Protein AF-W9XN87-F1 (afdb_monomer_lite)

Structure (mmCIF, N/CA/C/O backbone):
data_AF-W9XN87-F1
#
_entry.id   AF-W9XN87-F1
#
loop_
_atom_site.group_PDB
_atom_site.id
_atom_site.type_symbol
_atom_site.label_atom_id
_atom_site.label_alt_id
_atom_site.label_comp_id
_atom_site.label_asym_id
_atom_site.label_entity_id
_atom_site.label_seq_id
_atom_site.pdbx_PDB_ins_code
_atom_site.Cartn_x
_atom_site.Cartn_y
_atom_site.Cartn_z
_atom_site.occupancy
_atom_site.B_iso_or_equiv
_atom_site.auth_seq_id
_atom_site.auth_comp_id
_atom_site.auth_asym_id
_atom_site.auth_atom_id
_atom_site.pdbx_PDB_model_num
ATOM 1 N N . MET A 1 1 ? 13.096 -1.786 -11.551 1.00 84.62 1 MET A N 1
ATOM 2 C CA . MET A 1 1 ? 11.919 -1.739 -12.453 1.00 84.62 1 MET A CA 1
ATOM 3 C C . MET A 1 1 ? 11.366 -3.149 -12.559 1.00 84.62 1 MET A C 1
ATOM 5 O O . MET A 1 1 ? 12.162 -4.073 -12.432 1.00 84.62 1 MET A O 1
ATOM 9 N N . THR A 1 2 ? 10.061 -3.347 -12.735 1.00 90.88 2 THR A N 1
ATOM 10 C CA . THR A 1 2 ? 9.531 -4.702 -12.966 1.00 90.88 2 THR A CA 1
ATOM 11 C C . THR A 1 2 ? 9.871 -5.204 -14.367 1.00 90.88 2 THR A C 1
ATOM 13 O O . THR A 1 2 ? 10.212 -4.424 -15.257 1.00 90.88 2 THR A O 1
ATOM 16 N N . GLU A 1 3 ? 9.784 -6.514 -14.578 1.00 90.69 3 GLU A N 1
ATOM 17 C CA . GLU A 1 3 ? 9.913 -7.099 -15.915 1.00 90.69 3 GLU A CA 1
ATOM 18 C C . GLU A 1 3 ? 8.802 -6.640 -16.872 1.00 90.69 3 GLU A C 1
ATOM 20 O O . GLU A 1 3 ? 9.090 -6.330 -18.029 1.00 90.69 3 GLU A O 1
ATOM 25 N N . VAL A 1 4 ? 7.562 -6.509 -16.390 1.00 92.19 4 VAL A N 1
ATOM 26 C CA . VAL A 1 4 ? 6.419 -6.064 -17.212 1.00 92.19 4 VAL A CA 1
ATOM 27 C C . VAL A 1 4 ? 6.553 -4.613 -17.683 1.00 92.19 4 VAL A C 1
ATOM 29 O O . VAL A 1 4 ? 6.080 -4.277 -18.765 1.00 92.19 4 VAL A O 1
ATOM 32 N N . ASP A 1 5 ? 7.280 -3.775 -16.939 1.00 91.56 5 ASP A N 1
ATOM 33 C CA . ASP A 1 5 ? 7.562 -2.390 -17.334 1.00 91.56 5 ASP A CA 1
ATOM 34 C C . ASP A 1 5 ? 8.827 -2.261 -18.203 1.00 91.56 5 ASP A C 1
ATOM 36 O O . ASP A 1 5 ? 9.191 -1.160 -18.616 1.00 91.56 5 ASP A O 1
ATOM 40 N N . SER A 1 6 ? 9.524 -3.363 -18.508 1.00 91.94 6 SER A N 1
ATOM 41 C CA . SER A 1 6 ? 10.821 -3.323 -19.204 1.00 91.94 6 SER A CA 1
ATOM 42 C C . SER A 1 6 ? 10.771 -2.750 -20.620 1.00 91.94 6 SER A C 1
ATOM 44 O O . SER A 1 6 ? 11.779 -2.239 -21.128 1.00 91.94 6 SER A O 1
ATOM 46 N N . VAL A 1 7 ? 9.596 -2.768 -21.246 1.00 92.50 7 VAL A N 1
ATOM 47 C CA . VAL A 1 7 ? 9.343 -2.111 -22.534 1.00 92.50 7 VAL A CA 1
ATOM 48 C C . VAL A 1 7 ? 9.486 -0.588 -22.440 1.00 92.50 7 VAL A C 1
ATOM 50 O O . VAL A 1 7 ? 9.892 0.040 -23.412 1.00 92.50 7 VAL A O 1
ATOM 53 N N . TRP A 1 8 ? 9.267 -0.010 -21.255 1.00 91.12 8 TRP A N 1
ATOM 54 C CA . TRP A 1 8 ? 9.384 1.423 -20.973 1.00 91.12 8 TRP A CA 1
ATOM 55 C C . TRP A 1 8 ? 10.752 1.831 -20.410 1.00 91.12 8 TRP A C 1
ATOM 57 O O . TRP A 1 8 ? 10.973 3.010 -20.119 1.00 91.12 8 TRP A O 1
ATOM 67 N N . ALA A 1 9 ? 11.686 0.888 -20.230 1.00 90.69 9 ALA A N 1
ATOM 68 C CA . ALA A 1 9 ? 13.006 1.232 -19.711 1.00 90.69 9 ALA A CA 1
ATOM 69 C C . ALA A 1 9 ? 13.755 2.153 -20.672 1.00 90.69 9 ALA A C 1
ATOM 71 O O . ALA A 1 9 ? 13.984 1.825 -21.836 1.00 90.69 9 ALA A O 1
ATOM 72 N N . ASN A 1 10 ? 14.222 3.266 -20.125 1.00 90.44 10 ASN A N 1
ATOM 73 C CA . ASN A 1 10 ? 15.134 4.177 -20.791 1.00 90.44 10 ASN A CA 1
ATOM 74 C C . ASN A 1 10 ? 16.569 3.909 -20.321 1.00 90.44 10 ASN A C 1
ATOM 76 O O . ASN A 1 10 ? 16.780 3.289 -19.279 1.00 90.44 10 ASN A O 1
ATOM 80 N N . ARG A 1 11 ? 17.559 4.413 -21.070 1.00 89.94 11 ARG A N 1
ATOM 81 C CA . ARG A 1 11 ? 18.994 4.299 -20.733 1.00 89.94 11 ARG A CA 1
ATOM 82 C C . ARG A 1 11 ? 19.500 2.854 -20.582 1.00 89.94 11 ARG A C 1
ATOM 84 O O . ARG A 1 11 ? 20.383 2.604 -19.769 1.00 89.94 11 ARG A O 1
ATOM 91 N N . LYS A 1 12 ? 18.966 1.922 -21.379 1.00 88.25 12 LYS A N 1
ATOM 92 C CA . LYS A 1 12 ? 19.396 0.510 -21.390 1.00 88.25 12 LYS A CA 1
ATOM 93 C C . LYS A 1 12 ? 20.876 0.346 -21.754 1.00 88.25 12 LYS A C 1
ATOM 95 O O . LYS A 1 12 ? 21.546 -0.486 -21.159 1.00 88.25 12 LYS A O 1
ATOM 100 N N . ASP A 1 13 ? 21.375 1.197 -22.648 1.00 88.19 13 ASP A N 1
ATOM 101 C CA . ASP A 1 13 ? 22.742 1.116 -23.184 1.00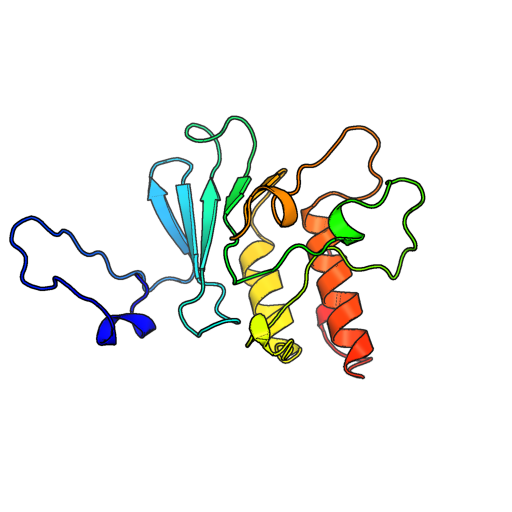 88.19 13 ASP A CA 1
ATOM 102 C C . ASP A 1 13 ? 23.705 2.131 -22.542 1.00 88.19 13 ASP A C 1
ATOM 104 O O . ASP A 1 13 ? 24.822 2.331 -23.015 1.00 88.19 13 ASP A O 1
ATOM 108 N N . ALA A 1 14 ? 23.278 2.826 -21.481 1.00 90.75 14 ALA A N 1
ATOM 109 C CA . ALA A 1 14 ? 24.131 3.795 -20.806 1.00 90.75 14 ALA A CA 1
ATOM 110 C C . ALA A 1 14 ? 25.213 3.055 -19.992 1.00 90.75 14 ALA A C 1
ATOM 112 O O . ALA A 1 14 ? 24.855 2.319 -19.072 1.00 90.75 14 ALA A O 1
ATOM 113 N N . PRO A 1 15 ? 26.519 3.286 -20.235 1.00 87.44 15 PRO A N 1
ATOM 114 C CA . PRO A 1 15 ? 27.592 2.519 -19.587 1.00 87.44 15 PRO A CA 1
ATOM 115 C C . PRO A 1 15 ? 27.612 2.619 -18.056 1.00 87.44 15 PRO A C 1
ATOM 117 O O . PRO A 1 15 ? 28.142 1.747 -17.379 1.00 87.44 15 PRO A O 1
ATOM 120 N N . SER A 1 16 ? 27.046 3.695 -17.504 1.00 90.12 16 SER A N 1
ATOM 121 C CA . SER A 1 16 ? 26.946 3.941 -16.064 1.00 90.12 16 SER A CA 1
ATOM 122 C C . SER A 1 16 ? 25.644 3.441 -15.430 1.00 90.12 16 SER A C 1
ATOM 124 O O . SER A 1 16 ? 25.462 3.591 -14.221 1.00 90.12 16 SER A O 1
ATOM 126 N N . ALA A 1 17 ? 24.711 2.888 -16.211 1.00 86.25 17 ALA A N 1
ATOM 127 C CA . ALA A 1 17 ? 23.417 2.448 -15.710 1.00 86.25 17 ALA A CA 1
ATOM 128 C C . ALA A 1 17 ? 23.428 0.956 -15.356 1.00 86.25 17 ALA A C 1
ATOM 130 O O . ALA A 1 17 ? 23.569 0.096 -16.220 1.00 86.25 17 ALA A O 1
ATOM 131 N N . THR A 1 18 ? 23.164 0.646 -14.087 1.00 86.94 18 THR A N 1
ATOM 132 C CA . THR A 1 18 ? 22.867 -0.722 -13.644 1.00 86.94 18 THR A CA 1
ATOM 133 C C . THR A 1 18 ? 21.360 -0.877 -13.471 1.00 86.94 18 THR A C 1
ATOM 135 O O . THR A 1 18 ? 20.789 -0.452 -12.465 1.00 86.94 18 THR A O 1
ATOM 138 N N . LEU A 1 19 ? 20.692 -1.480 -14.457 1.00 87.50 19 LEU A N 1
ATOM 139 C CA . LEU A 1 19 ? 19.254 -1.753 -14.405 1.00 87.50 19 LEU A CA 1
ATOM 140 C C . LEU A 1 19 ? 18.997 -3.189 -13.936 1.00 87.50 19 LEU A C 1
ATOM 142 O O . LEU A 1 19 ? 19.320 -4.147 -14.632 1.00 87.50 19 LEU A O 1
ATOM 146 N N . LYS A 1 20 ? 18.356 -3.342 -12.772 1.00 88.75 20 LYS A N 1
ATOM 147 C CA . LYS A 1 20 ? 17.856 -4.637 -12.291 1.00 88.75 20 LYS A CA 1
ATOM 148 C C . LYS A 1 20 ? 16.355 -4.752 -12.547 1.00 88.75 20 LYS A C 1
ATOM 150 O O . LYS A 1 20 ? 15.565 -3.929 -12.064 1.00 88.75 20 LYS A O 1
ATOM 155 N N . LEU A 1 21 ? 15.977 -5.786 -13.297 1.00 92.00 21 LEU A N 1
ATOM 156 C CA . LEU A 1 21 ? 14.584 -6.185 -13.464 1.00 92.00 21 LEU A CA 1
ATOM 157 C C . LEU A 1 21 ? 14.150 -7.027 -12.266 1.00 92.00 21 LEU A C 1
ATOM 159 O O . LEU A 1 21 ? 14.817 -7.995 -11.904 1.00 92.00 21 LEU A O 1
ATOM 163 N N . LEU A 1 22 ? 13.043 -6.633 -11.648 1.00 94.62 22 LEU A N 1
ATOM 164 C CA . LEU A 1 22 ? 12.397 -7.369 -10.570 1.00 94.62 22 LEU A CA 1
ATOM 165 C C . LEU A 1 22 ? 11.336 -8.283 -11.183 1.00 94.62 22 LEU A C 1
ATOM 167 O O . LEU A 1 22 ? 10.465 -7.804 -11.914 1.00 94.62 22 LEU A O 1
ATOM 171 N N . LYS A 1 23 ? 11.448 -9.582 -10.902 1.00 92.62 23 LYS A N 1
ATOM 172 C CA . LYS A 1 23 ? 10.551 -10.627 -11.420 1.00 92.62 23 LYS A CA 1
ATOM 173 C C . LYS A 1 23 ? 9.707 -11.255 -10.319 1.00 92.62 23 LYS A C 1
ATOM 175 O O . LYS A 1 23 ? 8.553 -11.601 -10.541 1.00 92.62 23 LYS A O 1
ATOM 180 N N . ASP A 1 24 ? 10.285 -11.365 -9.130 1.00 96.06 24 ASP A N 1
ATOM 181 C CA . ASP A 1 24 ? 9.623 -11.980 -7.992 1.00 96.06 24 ASP A CA 1
ATOM 182 C C . ASP A 1 24 ? 8.620 -11.010 -7.351 1.00 96.06 24 ASP A C 1
ATOM 184 O O . ASP A 1 24 ? 8.894 -9.807 -7.279 1.00 96.06 24 ASP A O 1
ATOM 188 N N . PRO A 1 25 ? 7.494 -11.508 -6.798 1.00 96.38 25 PRO A N 1
ATOM 189 C CA . PRO A 1 25 ? 6.528 -10.675 -6.077 1.00 96.38 25 PRO A CA 1
ATOM 190 C C . PRO A 1 25 ? 7.155 -9.860 -4.940 1.00 96.38 25 PRO A C 1
ATOM 192 O O . PRO A 1 25 ? 6.650 -8.811 -4.549 1.00 96.38 25 PRO A O 1
ATOM 195 N N . THR A 1 26 ? 8.260 -10.347 -4.379 1.00 97.81 26 THR A N 1
ATOM 196 C CA . THR A 1 26 ? 9.015 -9.686 -3.320 1.00 97.81 26 THR A CA 1
ATOM 197 C C . THR A 1 26 ? 10.503 -9.867 -3.579 1.00 97.81 26 THR A C 1
ATOM 199 O O . THR A 1 26 ? 10.967 -10.979 -3.815 1.00 97.81 26 THR A O 1
ATOM 202 N N . THR A 1 27 ? 11.275 -8.785 -3.506 1.00 97.75 27 THR A N 1
ATOM 203 C CA . THR A 1 27 ? 12.733 -8.824 -3.654 1.00 97.75 27 THR A CA 1
ATOM 204 C C . THR A 1 27 ? 13.384 -7.971 -2.575 1.00 97.75 27 THR A C 1
ATOM 206 O O . THR A 1 27 ? 13.187 -6.754 -2.536 1.00 97.75 27 THR A O 1
ATOM 209 N N . GLN A 1 28 ? 14.204 -8.585 -1.719 1.00 97.12 28 GLN A N 1
ATOM 210 C CA . GLN A 1 28 ? 15.061 -7.834 -0.804 1.00 97.12 28 GLN A CA 1
ATOM 211 C C . GLN A 1 28 ? 16.172 -7.153 -1.613 1.00 97.12 28 GLN A C 1
ATOM 213 O O . GLN A 1 28 ? 16.956 -7.808 -2.300 1.00 97.12 28 GLN A O 1
ATOM 218 N N . LEU A 1 29 ? 16.201 -5.824 -1.571 1.00 95.69 29 LEU A N 1
ATOM 219 C CA . LEU A 1 29 ? 17.171 -5.008 -2.297 1.00 95.69 29 LEU A CA 1
ATOM 220 C C . LEU A 1 29 ? 18.445 -4.808 -1.474 1.00 95.69 29 LEU A C 1
ATOM 222 O O . LEU A 1 29 ? 19.542 -4.879 -2.018 1.00 95.69 29 LEU A O 1
ATOM 226 N N . LEU A 1 30 ? 18.274 -4.564 -0.174 1.00 96.06 30 LEU A N 1
ATOM 227 C CA . LEU A 1 30 ? 19.316 -4.374 0.836 1.00 96.06 30 LEU A CA 1
ATOM 228 C C . LEU A 1 30 ? 18.800 -4.926 2.178 1.00 96.06 30 LEU A C 1
ATOM 230 O O . LEU A 1 30 ? 17.589 -5.133 2.318 1.00 96.06 30 LEU A O 1
ATOM 234 N N . PRO A 1 31 ? 19.661 -5.137 3.191 1.00 97.00 31 PRO A N 1
ATOM 235 C CA . PRO A 1 31 ? 19.198 -5.459 4.538 1.00 97.00 31 PRO A CA 1
ATOM 236 C C . PRO A 1 31 ? 18.133 -4.457 4.997 1.00 97.00 31 PRO A C 1
ATOM 238 O O . PRO A 1 31 ? 18.366 -3.252 4.957 1.00 97.00 31 PRO A O 1
ATOM 241 N N . GLY A 1 32 ? 16.950 -4.947 5.376 1.00 96.94 32 GLY A N 1
ATOM 242 C CA . GLY A 1 32 ? 15.824 -4.110 5.804 1.00 96.94 32 GLY A CA 1
ATOM 243 C C . GLY A 1 32 ? 15.139 -3.291 4.700 1.00 96.94 32 GLY A C 1
ATOM 244 O O . GLY A 1 32 ? 14.358 -2.407 5.036 1.00 96.94 32 GLY A O 1
ATOM 245 N N . LEU A 1 33 ? 15.412 -3.531 3.412 1.00 98.19 33 LEU A N 1
ATOM 246 C CA . LEU A 1 33 ? 14.775 -2.821 2.298 1.00 98.19 33 LEU A CA 1
ATOM 247 C C . LEU A 1 33 ? 14.256 -3.806 1.248 1.00 98.19 33 LEU A C 1
ATOM 249 O O . LEU A 1 33 ? 15.035 -4.525 0.621 1.00 98.19 33 LEU A O 1
ATOM 253 N N . THR A 1 34 ? 12.947 -3.814 1.024 1.00 98.38 34 THR A N 1
ATOM 254 C CA . THR A 1 34 ? 12.273 -4.825 0.204 1.00 98.38 34 THR A CA 1
ATOM 255 C C . THR A 1 34 ? 11.328 -4.171 -0.793 1.00 98.38 34 THR A C 1
ATOM 257 O O . THR A 1 34 ? 10.430 -3.428 -0.406 1.00 98.38 34 THR A O 1
ATOM 260 N N . ALA A 1 35 ? 11.505 -4.460 -2.080 1.00 97.94 35 ALA A N 1
ATOM 261 C CA . ALA A 1 35 ? 10.530 -4.113 -3.108 1.00 97.94 35 ALA A CA 1
ATOM 262 C C . ALA A 1 35 ? 9.431 -5.179 -3.159 1.00 97.94 35 ALA A C 1
ATOM 264 O O . ALA A 1 35 ? 9.731 -6.375 -3.129 1.00 97.94 35 ALA A O 1
ATOM 265 N N . VAL A 1 36 ? 8.174 -4.749 -3.253 1.00 98.19 36 VAL A N 1
ATOM 266 C CA . VAL A 1 36 ? 7.005 -5.636 -3.267 1.00 98.19 36 VAL A CA 1
ATOM 267 C C . VAL A 1 36 ? 6.124 -5.270 -4.453 1.00 98.19 36 VAL A C 1
ATOM 269 O O . VAL A 1 36 ? 5.476 -4.220 -4.456 1.00 98.19 36 VAL A O 1
ATOM 272 N N . ILE A 1 37 ? 6.100 -6.134 -5.467 1.00 97.44 37 ILE A N 1
ATOM 273 C CA . ILE A 1 37 ? 5.254 -5.963 -6.648 1.00 97.44 37 ILE A CA 1
ATOM 274 C C . ILE A 1 37 ? 3.822 -6.299 -6.237 1.00 97.44 37 ILE A C 1
ATOM 276 O O . ILE A 1 37 ? 3.479 -7.453 -5.993 1.00 97.44 37 ILE A O 1
ATOM 280 N N . CYS A 1 38 ? 2.991 -5.269 -6.134 1.00 97.31 38 CYS A N 1
ATOM 281 C CA . CYS A 1 38 ? 1.595 -5.407 -5.730 1.00 97.31 38 CYS A CA 1
ATOM 282 C C . CYS A 1 38 ? 0.668 -5.519 -6.943 1.00 97.31 38 CYS A C 1
ATOM 284 O O . CYS A 1 38 ? -0.417 -6.091 -6.836 1.00 97.31 38 CYS A O 1
ATOM 286 N N . GLY A 1 39 ? 1.084 -4.971 -8.088 1.00 95.06 39 GLY A N 1
ATOM 287 C CA . GLY A 1 39 ? 0.206 -4.706 -9.218 1.00 95.06 39 GLY A CA 1
ATOM 288 C C . GLY A 1 39 ? -0.854 -3.657 -8.867 1.00 95.06 39 GLY A C 1
ATOM 289 O O . GLY A 1 39 ? -0.692 -2.859 -7.942 1.00 95.06 39 GLY A O 1
ATOM 290 N N . GLY A 1 40 ? -1.967 -3.665 -9.595 1.00 93.56 40 GLY A N 1
ATOM 291 C CA . GLY A 1 40 ? -3.074 -2.749 -9.344 1.00 93.56 40 GLY A CA 1
ATOM 292 C C . GLY A 1 40 ? -3.061 -1.549 -10.262 1.00 93.56 40 GLY A C 1
ATOM 293 O O . GLY A 1 40 ? -3.562 -1.659 -11.378 1.00 93.56 40 GLY A O 1
ATOM 294 N N . HIS A 1 41 ? -2.511 -0.424 -9.791 1.00 92.62 41 HIS A N 1
ATOM 295 C CA . HIS A 1 41 ? -2.466 0.829 -10.558 1.00 92.62 41 HIS A CA 1
ATOM 296 C C . HIS A 1 41 ? -1.944 0.589 -11.986 1.00 92.62 41 HIS A C 1
ATOM 298 O O . HIS A 1 41 ? -2.578 0.964 -12.967 1.00 92.62 41 HIS A O 1
ATOM 304 N N . PHE A 1 42 ? -0.867 -0.195 -12.073 1.00 92.75 42 PHE A N 1
ATOM 305 C CA . PHE A 1 42 ? -0.394 -0.879 -13.273 1.00 92.75 42 PHE A CA 1
ATOM 306 C C . PHE A 1 42 ? 0.063 -2.297 -12.901 1.00 92.75 42 PHE A C 1
ATOM 308 O O . PHE A 1 42 ? 0.326 -2.545 -11.719 1.00 92.75 42 PHE A O 1
ATOM 315 N N . PRO A 1 43 ? 0.228 -3.221 -13.869 1.00 92.88 43 PRO A N 1
ATOM 316 C CA . PRO A 1 43 ? 0.771 -4.554 -13.596 1.00 92.88 43 PRO A CA 1
ATOM 317 C C . PRO A 1 43 ? 2.107 -4.529 -12.840 1.00 92.88 43 PRO A C 1
ATOM 319 O O . PRO A 1 43 ? 2.322 -5.356 -11.959 1.00 92.88 43 PRO A O 1
ATOM 322 N N . GLY A 1 44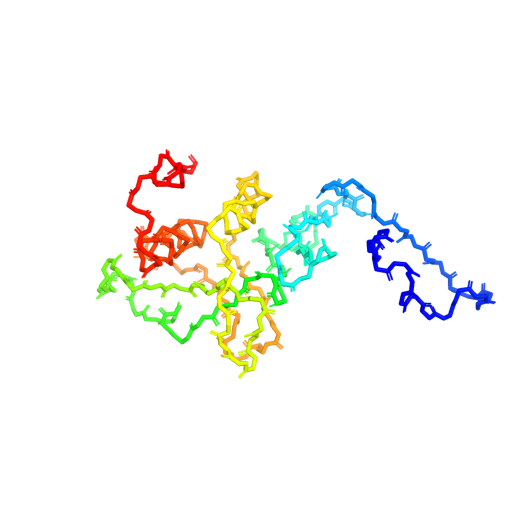 ? 2.971 -3.550 -13.134 1.00 94.38 44 GLY A N 1
ATOM 323 C CA . GLY A 1 44 ? 4.262 -3.367 -12.473 1.00 94.38 44 GLY A CA 1
ATOM 324 C C . GLY A 1 44 ? 4.255 -2.485 -11.217 1.00 94.38 44 GLY A C 1
ATOM 325 O O . GLY A 1 44 ? 5.315 -2.255 -10.633 1.00 94.38 44 GLY A O 1
ATOM 326 N N . SER A 1 45 ? 3.092 -1.982 -10.777 1.00 95.81 45 SER A N 1
ATOM 327 C CA . SER A 1 45 ? 3.015 -1.114 -9.594 1.00 95.81 45 SER A CA 1
ATOM 328 C C . SER A 1 45 ? 3.525 -1.852 -8.352 1.00 95.81 45 SER A C 1
ATOM 330 O O . SER A 1 45 ? 3.236 -3.033 -8.123 1.00 95.81 45 SER A O 1
ATOM 332 N N . MET A 1 46 ? 4.340 -1.160 -7.563 1.00 96.38 46 MET A N 1
ATOM 333 C CA . MET A 1 46 ? 5.049 -1.740 -6.434 1.00 96.38 46 MET A CA 1
ATOM 334 C C . MET A 1 46 ? 5.164 -0.747 -5.293 1.00 96.38 46 MET A C 1
ATOM 336 O O . MET A 1 46 ? 5.195 0.466 -5.495 1.00 96.38 46 MET A O 1
ATOM 340 N N . VAL A 1 47 ? 5.348 -1.296 -4.101 1.00 97.88 47 VAL A N 1
ATOM 341 C CA . VAL A 1 47 ? 5.707 -0.530 -2.914 1.00 97.88 47 VAL A CA 1
ATOM 342 C C . VAL A 1 47 ? 7.130 -0.868 -2.485 1.00 97.88 47 VAL A C 1
ATOM 344 O O . VAL A 1 47 ? 7.661 -1.937 -2.799 1.00 97.88 47 VAL A O 1
ATOM 347 N N . LEU A 1 48 ? 7.739 0.038 -1.726 1.00 98.12 48 LEU A N 1
ATOM 348 C CA . LEU A 1 48 ? 9.007 -0.210 -1.048 1.00 98.12 48 LEU A CA 1
ATOM 349 C C . LEU A 1 48 ? 8.748 -0.312 0.453 1.00 98.12 48 LEU A C 1
ATOM 351 O O . LEU A 1 48 ? 8.286 0.643 1.078 1.00 98.12 48 LEU A O 1
ATOM 355 N N . HIS A 1 49 ? 9.047 -1.463 1.039 1.00 98.62 49 HIS A N 1
ATOM 356 C CA . HIS A 1 49 ? 9.064 -1.650 2.483 1.00 98.62 49 HIS A CA 1
ATOM 357 C C . HIS A 1 49 ? 10.468 -1.371 3.018 1.00 98.62 49 HIS A C 1
ATOM 359 O O . HIS A 1 49 ? 11.451 -1.912 2.513 1.00 98.62 49 HIS A O 1
ATOM 365 N N . SER A 1 50 ? 10.554 -0.515 4.031 1.00 98.56 50 SER A N 1
ATOM 366 C CA . SER A 1 50 ? 11.788 -0.154 4.720 1.00 98.56 50 SER A CA 1
ATOM 367 C C . SER A 1 50 ? 11.644 -0.437 6.208 1.00 98.56 50 SER A C 1
ATOM 369 O O . SER A 1 50 ? 10.670 -0.036 6.841 1.00 98.56 50 SER A O 1
ATOM 371 N N . ALA A 1 51 ? 12.628 -1.108 6.777 1.00 97.56 51 ALA A N 1
ATOM 372 C CA . ALA A 1 51 ? 12.738 -1.463 8.182 1.00 97.56 51 ALA A CA 1
ATOM 373 C C . ALA A 1 51 ? 14.183 -1.200 8.653 1.00 97.56 51 ALA A C 1
ATOM 375 O O . ALA A 1 51 ? 15.030 -0.808 7.834 1.00 97.56 51 ALA A O 1
ATOM 376 N N . PRO A 1 52 ? 14.506 -1.399 9.946 1.00 95.69 52 PRO A N 1
ATOM 377 C CA . PRO A 1 52 ? 15.888 -1.326 10.401 1.00 95.69 52 PRO A CA 1
ATOM 378 C C . PRO A 1 52 ? 16.805 -2.212 9.536 1.00 95.69 52 PRO A C 1
ATOM 380 O O . PRO A 1 52 ? 16.412 -3.328 9.186 1.00 95.69 52 PRO A O 1
ATOM 383 N N . PRO A 1 53 ? 18.004 -1.735 9.158 1.00 96.50 53 PRO A N 1
ATOM 384 C CA . PRO A 1 53 ? 18.672 -0.514 9.628 1.00 96.50 53 PRO A CA 1
ATOM 385 C C . PRO A 1 53 ? 18.313 0.789 8.879 1.00 96.50 53 PRO A C 1
ATOM 387 O O . PRO A 1 53 ? 18.815 1.842 9.257 1.00 96.50 53 PRO A O 1
ATOM 390 N N . ASN A 1 54 ? 17.474 0.763 7.838 1.00 96.62 54 ASN A N 1
ATOM 391 C CA . ASN A 1 54 ? 17.239 1.940 6.981 1.00 96.62 54 ASN A CA 1
ATOM 392 C C . ASN A 1 54 ? 16.277 2.962 7.599 1.00 96.62 54 ASN A C 1
ATOM 394 O O . ASN A 1 54 ? 16.484 4.168 7.487 1.00 96.62 54 ASN A O 1
ATOM 398 N N . THR A 1 55 ? 15.217 2.489 8.255 1.00 95.38 55 THR A N 1
ATOM 399 C CA . THR A 1 55 ? 14.260 3.335 8.980 1.00 95.38 55 THR A CA 1
ATOM 400 C C . THR A 1 55 ? 14.098 2.830 10.406 1.00 95.38 55 THR A C 1
ATOM 402 O O . THR A 1 55 ? 13.983 1.629 10.637 1.00 95.38 55 THR A O 1
ATOM 405 N N . SER A 1 56 ? 14.050 3.749 11.373 1.00 94.12 56 SER A N 1
ATOM 406 C CA . SER A 1 56 ? 13.871 3.413 12.795 1.00 94.12 56 SER A CA 1
ATOM 407 C C . SER A 1 56 ? 12.515 2.766 13.092 1.00 94.12 56 SER A C 1
ATOM 409 O O . SER A 1 56 ? 12.390 1.993 14.038 1.00 94.12 56 SER A O 1
ATOM 411 N N . LEU A 1 57 ? 11.507 3.053 12.265 1.00 94.62 57 LEU A N 1
ATOM 412 C CA . LEU A 1 57 ? 10.195 2.419 12.285 1.00 94.62 57 LEU A CA 1
ATOM 413 C C . LEU A 1 57 ? 9.916 1.761 10.925 1.00 94.62 57 LEU A C 1
ATOM 415 O O . LEU A 1 57 ? 10.266 2.338 9.886 1.00 94.62 57 LEU A O 1
ATOM 419 N N . PRO A 1 58 ? 9.254 0.591 10.895 1.00 97.25 58 PRO A N 1
ATOM 420 C CA . PRO A 1 58 ? 8.828 -0.025 9.646 1.00 97.25 58 PRO A CA 1
ATOM 421 C C . PRO A 1 58 ? 7.943 0.933 8.835 1.00 97.25 58 PRO A C 1
ATOM 423 O O . PRO A 1 58 ? 6.977 1.497 9.353 1.00 97.25 58 PRO A O 1
ATOM 426 N N . THR A 1 59 ? 8.288 1.151 7.573 1.00 98.25 59 THR A N 1
ATOM 427 C CA . THR A 1 59 ? 7.745 2.202 6.708 1.00 98.25 59 THR A CA 1
ATOM 428 C C . THR A 1 59 ? 7.424 1.633 5.332 1.00 98.25 59 THR A C 1
ATOM 430 O O . THR A 1 59 ? 8.181 0.826 4.799 1.00 98.25 59 THR A O 1
ATOM 433 N N . LEU A 1 60 ? 6.315 2.075 4.743 1.00 98.25 60 LEU A N 1
ATOM 434 C CA . LEU A 1 60 ? 5.895 1.685 3.402 1.00 98.25 60 LEU A CA 1
ATOM 435 C C . LEU A 1 60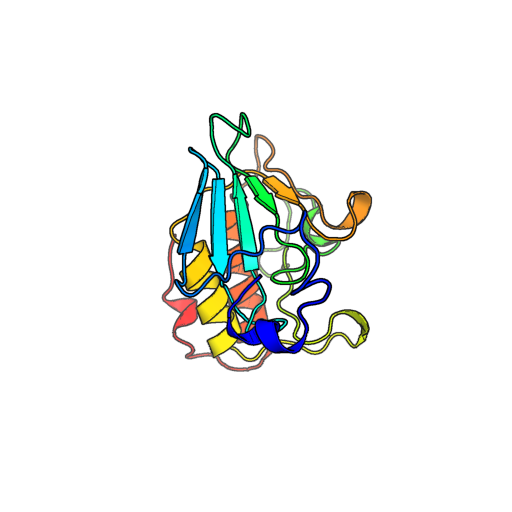 ? 5.861 2.909 2.477 1.00 98.25 60 LEU A C 1
ATOM 437 O O . LEU A 1 60 ? 5.115 3.856 2.720 1.00 98.25 60 LEU A O 1
ATOM 441 N N . PHE A 1 61 ? 6.637 2.902 1.400 1.00 98.00 61 PHE A N 1
ATOM 442 C CA . PHE A 1 61 ? 6.518 3.888 0.327 1.00 98.00 61 PHE A CA 1
ATOM 443 C C . PHE A 1 61 ? 5.547 3.335 -0.709 1.00 98.00 61 PHE A C 1
ATOM 445 O O . PHE A 1 61 ? 5.853 2.353 -1.382 1.00 98.00 61 PHE A O 1
ATOM 452 N N . VAL A 1 62 ? 4.359 3.932 -0.778 1.00 96.88 62 VAL A N 1
ATOM 453 C CA . VAL A 1 62 ? 3.198 3.358 -1.472 1.00 96.88 62 VAL A CA 1
ATOM 454 C C . VAL A 1 62 ? 2.919 3.966 -2.839 1.00 96.88 62 VAL A C 1
ATOM 456 O O . VAL A 1 62 ? 2.154 3.380 -3.594 1.00 96.88 62 VAL A O 1
ATOM 459 N N . ALA A 1 63 ? 3.511 5.130 -3.134 1.00 91.81 63 ALA A N 1
ATOM 460 C CA . ALA A 1 63 ? 3.293 5.881 -4.370 1.00 91.81 63 ALA A CA 1
ATOM 461 C C . ALA A 1 63 ? 1.804 5.901 -4.784 1.00 91.81 63 ALA A C 1
ATOM 463 O O . ALA A 1 63 ? 0.983 6.477 -4.064 1.00 91.81 63 ALA A O 1
ATOM 464 N N . ASP A 1 64 ? 1.481 5.293 -5.922 1.00 91.62 64 ASP A N 1
ATOM 465 C CA . ASP A 1 64 ? 0.155 5.184 -6.527 1.00 91.62 64 ASP A CA 1
ATOM 466 C C . ASP A 1 64 ? -0.515 3.810 -6.324 1.00 91.62 64 ASP A C 1
ATOM 468 O O . ASP A 1 64 ? -1.707 3.678 -6.600 1.00 91.62 64 ASP A O 1
ATOM 472 N N . THR A 1 65 ? 0.190 2.809 -5.775 1.00 96.62 65 THR A N 1
ATOM 473 C CA . THR A 1 65 ? -0.366 1.470 -5.503 1.00 96.62 65 THR A CA 1
ATOM 474 C C . THR A 1 65 ? -1.570 1.542 -4.561 1.00 96.62 65 THR A C 1
ATOM 476 O O . THR A 1 65 ? -2.600 0.912 -4.804 1.00 96.62 65 THR A O 1
ATOM 479 N N . ILE A 1 66 ? -1.444 2.321 -3.480 1.00 96.81 66 ILE A N 1
ATOM 480 C CA . ILE A 1 66 ? -2.558 2.716 -2.612 1.00 96.81 66 ILE A CA 1
ATOM 481 C C . ILE A 1 66 ? -2.458 4.205 -2.304 1.00 96.81 66 ILE A C 1
ATOM 483 O O . ILE A 1 66 ? -1.391 4.717 -1.967 1.00 96.81 66 ILE A O 1
ATOM 487 N N . PHE A 1 67 ? -3.586 4.905 -2.365 1.00 95.50 67 PHE A N 1
ATOM 488 C CA . PHE A 1 67 ? -3.608 6.354 -2.206 1.00 95.50 67 PHE A CA 1
ATOM 489 C C . PHE A 1 67 ? -4.246 6.750 -0.876 1.00 95.50 67 PHE A C 1
ATOM 491 O O . PHE A 1 67 ? -5.441 6.549 -0.664 1.00 95.50 67 PHE A O 1
ATOM 498 N N . ALA A 1 68 ? -3.463 7.315 0.044 1.00 95.94 68 ALA A N 1
ATOM 499 C CA . ALA A 1 68 ? -4.011 7.853 1.285 1.00 95.94 68 ALA A CA 1
ATOM 500 C C . ALA A 1 68 ? -4.874 9.091 1.001 1.00 95.94 68 ALA A C 1
ATOM 502 O O . ALA A 1 68 ? -4.437 10.035 0.346 1.00 95.94 68 ALA A O 1
ATOM 503 N N . VAL A 1 69 ? -6.093 9.100 1.534 1.00 94.06 69 VAL A N 1
ATOM 504 C CA . VAL A 1 69 ? -7.075 10.174 1.308 1.00 94.06 69 VAL A CA 1
ATOM 505 C C . VAL A 1 69 ? -7.157 11.131 2.489 1.00 94.06 69 VAL A C 1
ATOM 507 O O . VAL A 1 69 ? -6.653 10.828 3.568 1.00 94.06 69 VAL A O 1
ATOM 510 N N . ALA A 1 70 ? -7.838 12.269 2.335 1.00 93.31 70 ALA A N 1
ATOM 511 C CA . ALA A 1 70 ? -7.976 13.263 3.405 1.00 93.31 70 ALA A CA 1
ATOM 512 C C . ALA A 1 70 ? -8.514 12.660 4.720 1.00 93.31 70 ALA A C 1
ATOM 514 O O . ALA A 1 70 ? -7.980 12.923 5.797 1.00 93.31 70 ALA A O 1
ATOM 515 N N . SER A 1 71 ? -9.481 11.738 4.637 1.00 94.25 71 SER A N 1
ATOM 516 C CA . SER A 1 71 ? -10.044 11.039 5.801 1.00 94.25 71 SER A CA 1
ATOM 517 C C . SER A 1 71 ? -9.069 10.089 6.513 1.00 94.25 71 SER A C 1
ATOM 519 O O . SER A 1 71 ? -9.383 9.535 7.573 1.00 94.25 71 SER A O 1
ATOM 521 N N . SER A 1 72 ? -7.862 9.892 5.974 1.00 94.19 72 SER A N 1
ATOM 522 C CA . SER A 1 72 ? -6.746 9.240 6.666 1.00 94.19 72 SER A CA 1
ATOM 523 C C . SER A 1 72 ? -6.229 10.049 7.864 1.00 94.19 72 SER A C 1
ATOM 525 O O . SER A 1 72 ? -5.538 9.488 8.719 1.00 94.19 72 SER A O 1
ATOM 527 N N . LYS A 1 73 ? -6.555 11.344 7.923 1.00 92.38 73 LYS A N 1
ATOM 528 C CA . LYS A 1 73 ? -6.135 12.286 8.966 1.00 92.38 73 LYS A CA 1
ATOM 529 C C . LYS A 1 73 ? -7.209 12.569 10.010 1.00 92.38 73 LYS A C 1
ATOM 531 O O . LYS A 1 73 ? -6.922 13.278 10.970 1.00 92.38 73 LYS A O 1
ATOM 536 N N . ASN A 1 74 ? -8.413 12.027 9.827 1.00 91.75 74 ASN A N 1
ATOM 537 C CA . ASN A 1 74 ? -9.502 12.183 10.786 1.00 91.75 74 ASN A CA 1
ATOM 538 C C . ASN A 1 74 ? -9.071 11.707 12.186 1.00 91.75 74 ASN A C 1
ATOM 540 O O . ASN A 1 74 ? -8.269 10.772 12.282 1.00 91.75 74 ASN A O 1
ATOM 544 N N . PRO A 1 75 ? -9.605 12.326 13.254 1.00 86.88 75 PRO A N 1
ATOM 545 C CA . PRO A 1 75 ? -9.286 11.950 14.626 1.00 86.88 75 PRO A CA 1
ATOM 546 C C . PRO A 1 75 ? -9.678 10.496 14.908 1.00 86.88 75 PRO A C 1
ATOM 548 O O . PRO A 1 75 ? -10.721 10.021 14.461 1.00 86.88 75 PRO A O 1
ATOM 551 N N . ASP A 1 76 ? -8.823 9.799 15.648 1.00 88.88 76 ASP A N 1
ATOM 552 C CA . ASP A 1 76 ? -9.011 8.418 16.078 1.00 88.88 76 ASP A CA 1
ATOM 553 C C . ASP A 1 76 ? -8.498 8.303 17.527 1.00 88.88 76 ASP A C 1
ATOM 555 O O . ASP A 1 76 ? -7.302 8.547 17.728 1.00 88.88 76 ASP A O 1
ATOM 559 N N . PRO A 1 77 ? -9.370 8.014 18.520 1.00 85.88 77 PRO A N 1
ATOM 560 C CA . PRO A 1 77 ? -10.785 7.619 18.395 1.00 85.88 77 PRO A CA 1
ATOM 561 C C . PRO A 1 77 ? -11.722 8.748 17.918 1.00 85.88 77 PRO A C 1
ATOM 563 O O . PRO A 1 77 ? -11.401 9.928 18.014 1.00 85.88 77 PRO A O 1
ATOM 566 N N . GLY A 1 78 ? -12.895 8.376 17.385 1.00 84.94 78 GLY A N 1
ATOM 567 C CA . GLY A 1 78 ? -13.934 9.308 16.899 1.00 84.94 78 GLY A CA 1
ATOM 568 C C . GLY A 1 78 ? -14.222 9.223 15.395 1.00 84.94 78 GLY A C 1
ATOM 569 O O . GLY A 1 78 ? -15.233 9.735 14.912 1.00 84.94 78 GLY A O 1
ATOM 570 N N . LYS A 1 79 ? -13.377 8.517 14.640 1.00 88.31 79 LYS A N 1
ATOM 571 C CA . LYS A 1 79 ? -13.608 8.232 13.223 1.00 88.31 79 LYS A CA 1
ATOM 572 C C . LYS A 1 79 ? -14.786 7.265 13.033 1.00 88.31 79 LYS A C 1
ATOM 574 O O . LYS A 1 79 ? -14.834 6.198 13.644 1.00 88.31 79 LYS A O 1
ATOM 579 N N . ARG A 1 80 ? -15.710 7.598 12.122 1.00 91.06 80 ARG A N 1
ATOM 580 C CA . ARG A 1 80 ? -16.797 6.697 11.688 1.00 91.06 80 ARG A CA 1
ATOM 581 C C . ARG A 1 80 ? -16.209 5.401 11.097 1.00 91.06 80 ARG A C 1
ATOM 583 O O . ARG A 1 80 ? -15.270 5.454 10.302 1.00 91.06 80 ARG A O 1
ATOM 590 N N . LYS A 1 81 ? -16.745 4.240 11.494 1.00 87.88 81 LYS A N 1
ATOM 591 C CA . LYS A 1 81 ? -16.167 2.904 11.206 1.00 87.88 81 LYS A CA 1
ATOM 592 C C . LYS A 1 81 ? -16.149 2.509 9.722 1.00 87.88 81 LYS A C 1
ATOM 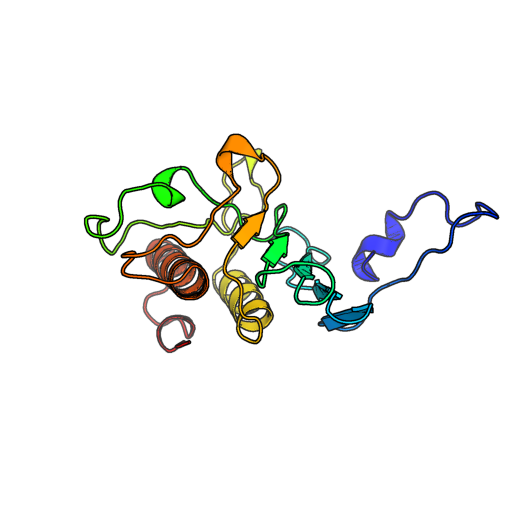594 O O . LYS A 1 81 ? -15.403 1.617 9.335 1.00 87.88 81 LYS A O 1
ATOM 599 N N . ASP A 1 82 ? -16.970 3.149 8.908 1.00 91.06 82 ASP A N 1
ATOM 600 C CA . ASP A 1 82 ? -17.116 2.978 7.458 1.00 91.06 82 ASP A CA 1
ATOM 601 C C . ASP A 1 82 ? -16.368 4.066 6.658 1.00 91.06 82 ASP A C 1
ATOM 603 O O . ASP A 1 82 ? -16.565 4.207 5.453 1.00 91.06 82 ASP A O 1
ATOM 607 N N . THR A 1 83 ? -15.501 4.850 7.305 1.00 94.88 83 THR A N 1
ATOM 608 C CA . THR A 1 83 ? -14.694 5.867 6.627 1.00 94.88 83 THR A CA 1
ATOM 609 C C . THR A 1 83 ? -13.342 5.290 6.223 1.00 94.88 83 THR A C 1
ATOM 611 O O . THR A 1 83 ? -12.511 4.956 7.068 1.00 94.88 83 THR A O 1
ATOM 614 N N . MET A 1 84 ? -13.064 5.250 4.922 1.00 95.56 84 MET 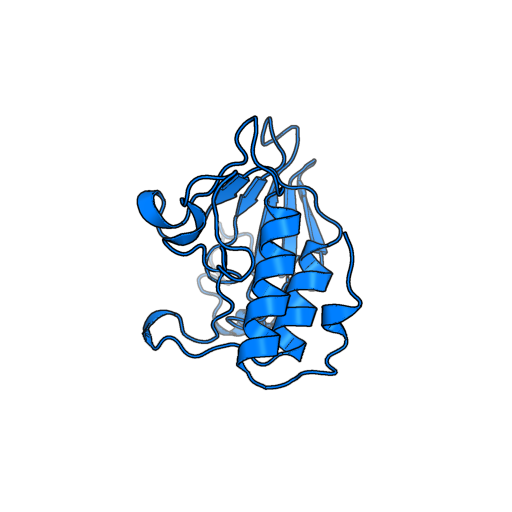A N 1
ATOM 615 C CA . MET A 1 84 ? -11.778 4.780 4.404 1.00 95.56 84 MET A CA 1
ATOM 616 C C . MET A 1 84 ? -10.599 5.682 4.809 1.00 95.56 84 MET A C 1
ATOM 618 O O . MET A 1 84 ? -10.751 6.850 5.182 1.00 95.56 84 MET A O 1
ATOM 622 N N . SER A 1 85 ? -9.397 5.122 4.761 1.00 96.44 85 SER A N 1
ATOM 623 C CA . SER A 1 85 ? -8.116 5.826 4.899 1.00 96.44 85 SER A CA 1
ATOM 624 C C . SER A 1 85 ? -7.278 5.755 3.626 1.00 96.44 85 SER A C 1
ATOM 626 O O . SER A 1 85 ? -6.469 6.651 3.406 1.00 96.44 85 SER A O 1
ATOM 628 N N . TYR A 1 86 ? -7.477 4.719 2.813 1.00 97.50 86 TYR A N 1
ATOM 629 C CA . TYR A 1 86 ? -6.763 4.489 1.563 1.00 97.50 86 TYR A CA 1
ATOM 630 C C . TYR A 1 86 ? -7.758 4.175 0.441 1.00 97.50 86 TYR A C 1
ATOM 632 O O . TYR A 1 86 ? -8.764 3.510 0.676 1.00 97.50 86 TYR A O 1
ATOM 640 N N . GLN A 1 87 ? -7.478 4.654 -0.765 1.00 96.62 87 GLN A N 1
ATOM 641 C CA . GLN A 1 87 ? -8.182 4.297 -1.992 1.00 96.62 87 GLN A CA 1
ATOM 642 C C . GLN A 1 87 ? -7.316 3.382 -2.860 1.00 96.62 87 GLN A C 1
ATOM 644 O O . GLN A 1 87 ? -6.086 3.412 -2.787 1.00 96.62 87 GLN A O 1
ATOM 649 N N . PHE A 1 88 ? -7.992 2.591 -3.689 1.00 97.88 88 PHE A N 1
ATOM 650 C CA . PHE A 1 88 ? -7.412 1.605 -4.595 1.00 97.88 88 PHE A CA 1
ATOM 651 C C . PHE A 1 88 ? -7.873 1.958 -6.010 1.00 97.88 88 PHE A C 1
ATOM 653 O O . PHE A 1 88 ? -8.994 1.622 -6.395 1.00 97.88 88 PHE A O 1
ATOM 660 N N . LEU A 1 89 ? -7.052 2.710 -6.745 1.00 96.44 89 LEU A N 1
ATOM 661 C CA . LEU A 1 89 ? -7.444 3.328 -8.013 1.00 96.44 89 LEU A CA 1
ATOM 662 C C . LEU A 1 89 ? -6.562 2.843 -9.159 1.00 96.44 89 LEU A C 1
ATOM 664 O O . LEU A 1 89 ? -5.335 2.877 -9.070 1.00 96.44 89 LEU A O 1
ATOM 668 N N . TRP A 1 90 ? -7.199 2.464 -10.265 1.00 95.50 90 TRP A N 1
ATOM 669 C CA . TRP A 1 90 ? -6.509 2.278 -11.537 1.00 95.50 90 TRP A CA 1
ATOM 670 C C . TRP A 1 90 ? -6.091 3.631 -12.118 1.00 95.50 90 TRP A C 1
ATOM 672 O O . TRP A 1 90 ? -4.989 3.782 -12.624 1.00 95.50 90 TRP A O 1
ATOM 682 N N . SER A 1 91 ? -6.943 4.652 -11.981 1.00 93.62 91 SER A N 1
ATOM 683 C CA . SER A 1 91 ? -6.640 6.013 -12.423 1.00 93.62 91 SER A CA 1
ATOM 684 C C . SER A 1 91 ? -6.974 7.008 -11.321 1.00 93.62 91 SER A C 1
ATOM 686 O O . SER A 1 91 ? -8.145 7.260 -11.049 1.00 93.62 91 SER A O 1
ATOM 688 N N . ILE A 1 92 ? -5.943 7.585 -10.695 1.00 91.50 92 ILE A N 1
ATOM 689 C CA . ILE A 1 92 ? -6.109 8.608 -9.652 1.00 91.50 92 ILE A CA 1
ATOM 690 C C . ILE A 1 92 ? -6.763 9.882 -10.218 1.00 91.50 92 ILE A C 1
ATOM 692 O O . ILE A 1 92 ? -7.746 10.328 -9.633 1.00 91.50 92 ILE A O 1
ATOM 696 N N . PRO A 1 93 ? -6.321 10.451 -11.361 1.00 91.38 93 PRO A N 1
ATOM 697 C CA . PRO A 1 93 ? -6.913 11.687 -11.885 1.00 91.38 93 PRO A CA 1
ATOM 698 C C . PRO A 1 93 ? -8.393 11.560 -12.262 1.00 91.38 93 PRO A C 1
ATOM 700 O O . PRO A 1 93 ? -9.145 12.516 -12.117 1.00 91.38 93 PRO A O 1
ATOM 703 N N . ASN A 1 94 ? -8.810 10.376 -12.720 1.00 95.00 94 ASN A N 1
ATOM 704 C CA . ASN A 1 94 ? -10.190 10.104 -13.130 1.00 95.00 94 ASN A CA 1
ATOM 705 C C . ASN A 1 94 ? -11.016 9.403 -12.041 1.00 95.00 94 ASN A C 1
ATOM 707 O O . ASN A 1 94 ? -12.174 9.071 -12.274 1.00 95.00 94 ASN A O 1
ATOM 711 N N . MET A 1 95 ? -10.423 9.142 -10.871 1.00 92.75 95 MET A N 1
ATOM 712 C CA . MET A 1 95 ? -11.053 8.432 -9.753 1.00 92.75 95 MET A CA 1
ATOM 713 C C . MET A 1 95 ? -11.629 7.056 -10.141 1.00 92.75 95 MET A C 1
ATOM 715 O O . MET A 1 95 ? -12.646 6.625 -9.599 1.00 92.75 95 MET A O 1
ATOM 719 N N . ILE A 1 96 ? -10.980 6.351 -11.075 1.00 96.06 96 ILE A N 1
ATOM 720 C CA . ILE A 1 96 ? -11.435 5.033 -11.541 1.00 96.06 96 ILE A CA 1
ATOM 721 C C . ILE A 1 96 ? -10.944 3.961 -10.557 1.00 96.06 96 ILE A C 1
ATOM 723 O O . ILE A 1 96 ? -9.725 3.818 -10.389 1.00 96.06 96 ILE A O 1
ATOM 727 N N . PRO A 1 97 ? -11.848 3.200 -9.912 1.00 97.00 97 PRO A N 1
ATOM 728 C CA . PRO A 1 97 ? -11.470 2.196 -8.926 1.00 97.00 97 PRO A CA 1
ATOM 729 C C . PRO A 1 97 ? -10.834 0.957 -9.560 1.00 97.00 97 PRO A C 1
ATOM 731 O O . PRO A 1 97 ? -11.108 0.609 -10.707 1.00 97.00 97 PRO A O 1
ATOM 734 N N . LEU A 1 98 ? -10.012 0.260 -8.776 1.00 98.19 98 LEU A N 1
ATOM 735 C CA . LEU A 1 98 ? -9.575 -1.100 -9.092 1.00 98.19 98 LEU A CA 1
ATOM 736 C C . LEU A 1 98 ? -10.713 -2.107 -8.853 1.00 98.19 98 LEU A C 1
ATOM 738 O O . LEU A 1 98 ? -11.517 -1.898 -7.942 1.00 98.19 98 LEU A O 1
ATOM 742 N N . PRO A 1 99 ? -10.769 -3.221 -9.604 1.00 97.69 99 PRO A N 1
ATOM 743 C CA . PRO A 1 99 ? -11.732 -4.283 -9.339 1.00 97.69 99 PRO A CA 1
ATOM 744 C C . PRO A 1 99 ? -11.401 -5.036 -8.030 1.00 97.69 99 PRO A C 1
ATOM 746 O O . PRO A 1 99 ? -10.241 -5.045 -7.597 1.00 97.69 99 PRO A O 1
ATOM 749 N N . PRO A 1 100 ? -12.387 -5.699 -7.392 1.00 98.38 100 PRO A N 1
ATOM 750 C CA . PRO A 1 100 ? -12.230 -6.319 -6.070 1.00 98.38 100 PRO A CA 1
ATOM 751 C C . PRO A 1 100 ? -11.075 -7.312 -5.929 1.00 98.38 100 PRO A C 1
ATOM 753 O O . PRO A 1 100 ? -10.352 -7.270 -4.930 1.00 98.38 100 PRO A O 1
ATOM 756 N N . ASP A 1 101 ? -10.858 -8.165 -6.931 1.00 98.50 101 ASP A N 1
ATOM 757 C CA . ASP A 1 101 ? -9.778 -9.157 -6.902 1.00 98.50 101 ASP A CA 1
ATOM 758 C C . ASP A 1 101 ? -8.400 -8.493 -6.913 1.00 98.50 101 ASP A C 1
ATOM 760 O O . ASP A 1 101 ? -7.475 -8.934 -6.231 1.00 98.50 101 ASP A O 1
ATOM 764 N N . THR A 1 102 ? -8.269 -7.367 -7.612 1.00 98.38 102 THR A N 1
AT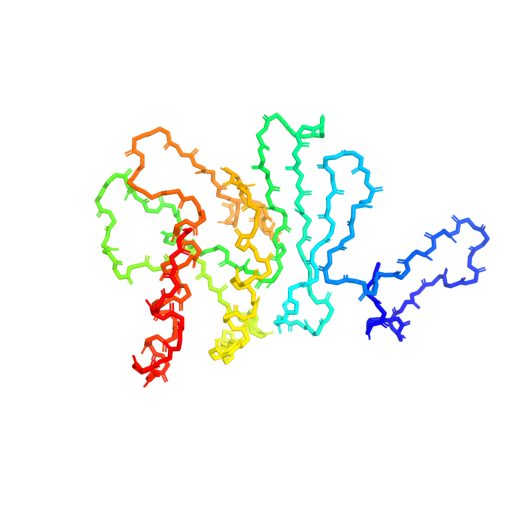OM 765 C CA . THR A 1 102 ? -7.039 -6.576 -7.621 1.00 98.38 102 THR A CA 1
ATOM 766 C C . THR A 1 102 ? -6.817 -5.857 -6.290 1.00 98.38 102 THR A C 1
ATOM 768 O O . THR A 1 102 ? -5.688 -5.789 -5.806 1.00 98.38 102 THR A O 1
ATOM 771 N N . VAL A 1 103 ? -7.883 -5.388 -5.632 1.00 98.62 103 VAL A N 1
ATOM 772 C CA . VAL A 1 103 ? -7.796 -4.872 -4.254 1.00 98.62 103 VAL A CA 1
ATOM 773 C C . VAL A 1 103 ? -7.324 -5.971 -3.289 1.00 98.62 103 VAL A C 1
ATOM 775 O O . VAL A 1 103 ? -6.453 -5.729 -2.450 1.00 98.62 103 VAL A O 1
ATOM 778 N N . MET A 1 104 ? -7.852 -7.192 -3.424 1.00 98.62 104 MET A N 1
ATOM 779 C CA . MET A 1 104 ? -7.414 -8.356 -2.645 1.00 98.62 104 MET A CA 1
ATOM 780 C C . MET A 1 104 ? -5.954 -8.724 -2.922 1.00 98.62 104 MET A C 1
ATOM 782 O O . MET A 1 104 ? -5.218 -9.025 -1.983 1.00 98.62 104 MET A O 1
ATOM 786 N N . GLN A 1 105 ? -5.521 -8.691 -4.181 1.00 98.44 105 GLN A N 1
ATOM 787 C CA . GLN A 1 105 ? -4.131 -8.931 -4.564 1.00 98.44 105 GLN A CA 1
ATOM 788 C C . GLN A 1 105 ? -3.185 -7.962 -3.846 1.00 98.44 105 GLN A C 1
ATOM 790 O O . GLN A 1 105 ? -2.229 -8.408 -3.211 1.00 98.44 105 GLN A O 1
ATOM 795 N N . ILE A 1 106 ? -3.487 -6.657 -3.876 1.00 98.62 106 ILE A N 1
ATOM 796 C CA . ILE A 1 106 ? -2.706 -5.643 -3.155 1.00 98.62 106 ILE A CA 1
ATOM 797 C C . ILE A 1 106 ? -2.690 -5.960 -1.658 1.00 98.62 106 ILE A C 1
ATOM 799 O O . ILE A 1 106 ? -1.624 -5.987 -1.047 1.00 98.62 106 ILE A O 1
ATOM 803 N N . TRP A 1 107 ? -3.848 -6.247 -1.053 1.00 98.69 107 TRP A N 1
ATOM 804 C CA . TRP A 1 107 ? -3.907 -6.608 0.365 1.00 98.69 107 TRP A CA 1
ATOM 805 C C . TRP A 1 107 ? -3.003 -7.804 0.694 1.00 98.69 107 TRP A C 1
ATOM 807 O O . TRP A 1 107 ? -2.203 -7.723 1.625 1.00 98.69 107 TRP A O 1
ATOM 817 N N . LYS A 1 108 ? -3.082 -8.890 -0.082 1.00 98.50 108 LYS A N 1
ATOM 818 C CA . LYS A 1 108 ? -2.262 -10.092 0.118 1.00 98.50 108 LYS A CA 1
ATOM 819 C C . LYS A 1 108 ? -0.768 -9.808 -0.005 1.00 98.50 108 LYS A C 1
ATOM 821 O O . LYS A 1 108 ? -0.005 -10.348 0.787 1.00 98.50 108 LYS A O 1
ATOM 826 N N . ALA A 1 109 ? -0.362 -8.946 -0.938 1.00 98.38 109 ALA A N 1
ATOM 827 C CA . ALA A 1 109 ? 1.032 -8.534 -1.088 1.00 98.38 109 ALA A CA 1
ATOM 828 C C . ALA A 1 109 ? 1.535 -7.732 0.126 1.00 98.38 109 ALA A C 1
ATOM 830 O O . ALA A 1 109 ? 2.678 -7.890 0.541 1.00 98.38 109 ALA A O 1
ATOM 831 N N . LEU A 1 110 ? 0.677 -6.905 0.733 1.00 98.50 110 LEU A N 1
ATOM 832 C CA . LEU A 1 110 ? 1.036 -6.072 1.886 1.00 98.50 110 LEU A CA 1
ATOM 833 C C . LEU A 1 110 ? 0.911 -6.795 3.235 1.00 98.50 110 LEU A C 1
ATOM 835 O O . LEU A 1 110 ? 1.571 -6.414 4.202 1.00 98.50 110 LEU A O 1
ATOM 839 N N . LYS A 1 111 ? 0.075 -7.834 3.320 1.00 98.31 111 LYS A N 1
ATOM 840 C CA . LYS A 1 111 ? -0.225 -8.572 4.555 1.00 98.31 111 LYS A CA 1
ATOM 841 C C . LYS A 1 111 ? 1.009 -9.101 5.308 1.00 98.31 111 LYS A C 1
ATOM 843 O O . LYS A 1 111 ? 0.967 -9.070 6.534 1.00 98.31 111 LYS A O 1
ATOM 848 N N . PRO A 1 112 ? 2.107 -9.548 4.678 1.00 97.88 112 PRO A N 1
ATOM 849 C CA . PRO A 1 112 ? 3.285 -10.017 5.414 1.00 97.88 112 PRO A CA 1
ATOM 850 C C . PRO A 1 112 ? 4.081 -8.903 6.107 1.00 97.88 112 PRO A C 1
ATOM 852 O O . PRO A 1 112 ? 4.904 -9.190 6.972 1.00 97.88 112 PRO A O 1
ATOM 855 N N . PHE A 1 113 ? 3.861 -7.638 5.737 1.00 97.75 113 PHE A N 1
ATOM 856 C CA . PHE A 1 113 ? 4.707 -6.528 6.157 1.00 97.75 113 PHE A CA 1
ATOM 857 C C . PHE A 1 113 ? 4.059 -5.714 7.274 1.00 97.75 113 PHE A C 1
ATOM 859 O O . PHE A 1 113 ? 2.903 -5.294 7.188 1.00 97.75 113 PHE A O 1
ATOM 866 N N . GLU A 1 114 ? 4.841 -5.437 8.314 1.00 96.88 114 GLU A N 1
ATOM 867 C CA . GLU A 1 114 ? 4.489 -4.449 9.328 1.00 96.88 114 GLU A CA 1
ATOM 868 C C . GLU A 1 114 ? 4.937 -3.059 8.887 1.00 96.88 114 GLU A C 1
ATOM 870 O O . GLU A 1 114 ? 6.040 -2.879 8.367 1.00 96.88 114 GLU A O 1
ATOM 875 N N . PHE A 1 115 ? 4.092 -2.057 9.111 1.00 97.75 115 PHE A N 1
ATOM 876 C CA . PHE A 1 115 ? 4.409 -0.663 8.826 1.00 97.75 115 PHE A CA 1
ATOM 877 C C . PHE A 1 115 ? 3.645 0.270 9.760 1.00 97.75 115 PHE A C 1
ATOM 879 O O . PHE A 1 115 ? 2.472 0.068 10.066 1.00 97.75 115 PHE A O 1
ATOM 886 N N . LYS A 1 116 ? 4.345 1.311 10.203 1.00 97.62 116 LYS A N 1
ATOM 887 C CA . LYS A 1 116 ? 3.887 2.357 11.124 1.00 97.62 116 LYS A CA 1
ATOM 888 C C . LYS A 1 116 ? 3.842 3.733 10.461 1.00 97.62 116 LYS A C 1
ATOM 890 O O . LYS A 1 116 ? 3.307 4.683 11.030 1.00 97.62 116 LYS A O 1
ATOM 895 N N . ALA A 1 117 ? 4.357 3.823 9.238 1.00 97.44 117 ALA A N 1
ATOM 896 C CA . ALA A 1 117 ? 4.271 4.989 8.378 1.00 97.44 117 ALA A CA 1
ATOM 897 C C . ALA A 1 117 ? 4.011 4.566 6.927 1.00 97.44 117 ALA A C 1
ATOM 899 O O . ALA A 1 117 ? 4.568 3.573 6.459 1.00 97.44 117 ALA A O 1
ATOM 900 N N . THR A 1 118 ? 3.200 5.339 6.207 1.00 97.81 118 THR A N 1
ATOM 901 C CA . THR A 1 118 ? 3.054 5.241 4.750 1.00 97.81 118 THR A CA 1
ATOM 902 C C . THR A 1 118 ? 3.423 6.566 4.098 1.00 97.81 118 THR A C 1
ATOM 904 O O . THR A 1 118 ? 2.902 7.602 4.512 1.00 97.81 118 THR A O 1
ATOM 907 N N . TYR A 1 119 ? 4.254 6.536 3.059 1.00 97.25 119 TYR A N 1
ATOM 908 C CA . TYR A 1 119 ? 4.653 7.703 2.267 1.00 97.25 119 TYR A CA 1
ATOM 909 C C . TYR A 1 119 ? 4.102 7.585 0.846 1.00 97.25 119 TYR A C 1
ATOM 911 O O . TYR A 1 119 ? 4.378 6.604 0.157 1.00 97.25 119 TYR A O 1
ATOM 919 N N . GLY A 1 120 ? 3.315 8.571 0.416 1.00 94.81 120 GLY A N 1
ATOM 920 C CA . GLY A 1 120 ? 2.690 8.593 -0.914 1.00 94.81 120 GLY A CA 1
ATOM 921 C C . GLY A 1 120 ? 3.255 9.689 -1.820 1.00 94.81 120 GLY A C 1
ATOM 922 O O . GLY A 1 120 ? 4.207 10.376 -1.455 1.00 94.81 120 GLY A O 1
ATOM 923 N N . VAL A 1 121 ? 2.629 9.884 -2.984 1.00 89.06 121 VAL A N 1
ATOM 924 C CA . VAL A 1 121 ? 3.086 10.829 -4.027 1.00 89.06 121 VAL A CA 1
ATOM 925 C C . VAL A 1 121 ? 3.122 12.291 -3.553 1.00 89.06 121 VAL A C 1
ATOM 927 O O . VAL A 1 121 ? 3.977 13.061 -3.980 1.00 89.06 121 VAL A O 1
ATOM 930 N N . MET A 1 122 ? 2.219 12.697 -2.655 1.00 88.19 122 MET A N 1
ATOM 931 C CA . MET A 1 122 ? 2.081 14.089 -2.210 1.00 88.19 122 MET A CA 1
ATOM 932 C C . MET A 1 122 ? 2.315 14.202 -0.705 1.00 88.19 122 MET A C 1
ATOM 934 O O . MET A 1 122 ? 1.387 14.044 0.083 1.00 88.19 122 MET A O 1
ATOM 938 N N . ALA A 1 123 ? 3.538 14.534 -0.285 1.00 85.69 123 ALA A N 1
ATOM 939 C CA . ALA A 1 123 ? 3.962 14.451 1.119 1.00 85.69 123 ALA A CA 1
ATOM 940 C C . ALA A 1 123 ? 2.981 15.064 2.145 1.00 85.69 123 ALA A C 1
ATOM 942 O O . ALA A 1 123 ? 2.686 14.448 3.169 1.00 85.69 123 ALA A O 1
ATOM 943 N N . LYS A 1 124 ? 2.428 16.254 1.871 1.00 85.25 124 LYS A N 1
ATOM 944 C CA . LYS A 1 124 ? 1.490 16.940 2.785 1.00 85.25 124 LYS A CA 1
ATOM 945 C C . LYS A 1 124 ? 0.106 16.285 2.861 1.00 85.25 124 LYS A C 1
ATOM 947 O O . LYS A 1 124 ? -0.596 16.466 3.851 1.00 85.25 124 LYS A O 1
ATOM 952 N N . ILE A 1 125 ? -0.280 15.540 1.831 1.00 85.56 125 ILE A N 1
ATOM 953 C CA . ILE A 1 125 ? -1.619 14.964 1.674 1.00 85.56 125 ILE A CA 1
ATOM 954 C C . ILE A 1 125 ? -1.594 13.477 2.038 1.00 85.56 125 ILE A C 1
ATOM 956 O O . ILE A 1 125 ? -2.391 13.024 2.858 1.00 85.56 125 ILE A O 1
ATOM 960 N N . SER A 1 126 ? -0.651 12.727 1.469 1.00 91.44 126 SER A N 1
ATOM 961 C CA . SER A 1 126 ? -0.674 11.266 1.445 1.00 91.44 126 SER A CA 1
ATOM 962 C C . SER A 1 126 ? 0.279 10.584 2.432 1.00 91.44 126 SER A C 1
ATOM 964 O O . SER A 1 126 ? 0.253 9.360 2.534 1.00 91.44 126 SER A O 1
ATOM 966 N N . ASN A 1 127 ? 1.117 11.321 3.170 1.00 95.88 127 ASN A N 1
ATOM 967 C CA . ASN A 1 127 ? 1.940 10.696 4.212 1.00 95.88 127 ASN A CA 1
ATOM 968 C C . ASN A 1 127 ? 1.091 10.443 5.451 1.00 95.88 127 ASN A C 1
ATOM 970 O O . ASN A 1 127 ? 0.441 11.363 5.934 1.00 95.88 127 ASN A O 1
ATOM 974 N N . VAL A 1 128 ? 1.105 9.241 6.016 1.00 96.38 128 VAL A N 1
ATOM 975 C CA . VAL A 1 128 ? 0.300 8.876 7.192 1.00 96.38 128 VAL A CA 1
ATOM 976 C C . VAL A 1 128 ? 1.183 8.147 8.192 1.00 96.38 128 VAL A C 1
ATOM 978 O O . VAL A 1 128 ? 1.988 7.311 7.807 1.00 96.38 128 VAL A O 1
ATOM 981 N N . PHE A 1 129 ? 1.017 8.465 9.471 1.00 95.50 129 PHE A N 1
ATOM 982 C CA . PHE A 1 129 ? 1.801 7.912 10.570 1.00 95.50 129 PHE A CA 1
ATOM 983 C C . PHE A 1 129 ? 0.848 7.381 11.632 1.00 95.50 129 PHE A C 1
ATOM 985 O O . PHE A 1 129 ? -0.185 8.016 11.885 1.00 95.50 129 PHE A O 1
ATOM 992 N N . GLU A 1 130 ? 1.190 6.249 12.243 1.00 94.94 130 GLU A N 1
ATOM 993 C CA . GLU A 1 130 ? 0.544 5.837 13.487 1.00 94.94 130 GLU A CA 1
ATOM 994 C C . GLU A 1 130 ? 0.851 6.849 14.586 1.00 94.94 130 GLU A C 1
ATOM 996 O O . GLU A 1 130 ? 1.959 7.382 14.684 1.00 94.94 130 GLU A O 1
ATOM 1001 N N . LYS A 1 131 ? -0.153 7.121 15.413 1.00 92.44 131 LYS A N 1
ATOM 1002 C CA . LYS A 1 131 ? -0.045 7.981 16.586 1.00 92.44 131 LYS A CA 1
ATOM 1003 C C . LYS A 1 131 ? -0.480 7.201 17.827 1.00 92.44 131 LYS A C 1
ATOM 1005 O O . LYS A 1 131 ? -1.396 6.381 17.728 1.00 92.44 131 LYS A O 1
ATOM 1010 N N . PRO A 1 132 ? 0.122 7.472 18.996 1.00 91.38 132 PRO A N 1
ATOM 1011 C CA . PRO A 1 132 ? -0.361 6.923 20.257 1.00 91.38 132 PRO A CA 1
ATOM 1012 C C . PRO A 1 132 ? -1.854 7.210 20.463 1.00 91.38 132 PRO A C 1
ATOM 1014 O O . PRO A 1 132 ? -2.324 8.305 20.156 1.00 91.38 132 PRO A O 1
ATOM 1017 N N . GLY A 1 133 ? -2.590 6.223 20.976 1.00 90.56 133 GLY A N 1
ATOM 1018 C CA . GLY A 1 133 ? -4.021 6.343 21.277 1.00 90.56 133 GLY A CA 1
ATOM 1019 C C . GLY A 1 133 ? -4.976 6.075 20.108 1.00 90.56 133 GLY A C 1
ATOM 1020 O O . GLY A 1 133 ? -6.182 6.050 20.333 1.00 90.56 133 GLY A O 1
ATOM 1021 N N . GLN A 1 134 ? -4.478 5.835 18.888 1.00 93.38 134 GLN A N 1
ATOM 1022 C CA . GLN A 1 134 ? -5.330 5.431 17.762 1.00 93.38 134 GLN A CA 1
ATOM 1023 C C . GLN A 1 134 ? -5.896 4.021 17.961 1.00 93.38 134 GLN A C 1
ATOM 1025 O O . GLN A 1 134 ? -5.208 3.131 18.461 1.00 93.38 134 GLN A O 1
ATOM 1030 N N . THR A 1 135 ? -7.145 3.806 17.540 1.00 93.88 135 THR A N 1
ATOM 1031 C CA . THR A 1 135 ? -7.822 2.509 17.682 1.00 93.88 135 THR A CA 1
ATOM 1032 C C . THR A 1 135 ? -7.400 1.493 16.628 1.00 93.88 135 THR A C 1
ATOM 1034 O O . THR A 1 135 ? -7.516 0.292 16.875 1.00 93.88 135 THR A O 1
ATOM 1037 N N . LEU A 1 136 ? -6.910 1.949 15.468 1.00 94.81 136 LEU A N 1
ATOM 1038 C CA . LEU A 1 136 ? -6.464 1.082 14.379 1.00 94.81 136 LEU A CA 1
ATOM 1039 C C . LEU A 1 136 ? -5.029 1.394 13.935 1.00 94.81 136 LEU A C 1
ATOM 1041 O O . LEU A 1 136 ? -4.682 2.542 13.649 1.00 94.81 136 LEU A O 1
ATOM 1045 N N . SER A 1 137 ? -4.233 0.340 13.758 1.00 96.06 137 SER A N 1
ATOM 1046 C CA . SER A 1 137 ? -2.945 0.386 13.063 1.00 96.06 137 SER A CA 1
ATOM 1047 C C . SER A 1 137 ? -3.118 0.790 11.593 1.00 96.06 137 SER A C 1
ATOM 1049 O O . SER A 1 137 ? -4.202 0.657 11.011 1.00 96.06 137 SER A O 1
ATOM 1051 N N . LEU A 1 138 ? -2.054 1.251 10.927 1.00 96.69 138 LEU A N 1
ATOM 1052 C CA . LEU A 1 138 ? -2.133 1.565 9.494 1.00 96.69 138 LEU A CA 1
ATOM 1053 C C . LEU A 1 138 ? -2.471 0.326 8.668 1.00 96.69 138 LEU A C 1
ATOM 1055 O O . LEU A 1 138 ? -3.280 0.418 7.746 1.00 96.69 138 LEU A O 1
ATOM 1059 N N . LYS A 1 139 ? -1.941 -0.840 9.041 1.00 97.56 139 LYS A N 1
ATOM 1060 C CA . LYS A 1 139 ? -2.266 -2.115 8.393 1.00 97.56 139 LYS A CA 1
ATOM 1061 C C . LYS A 1 139 ? -3.750 -2.468 8.529 1.00 97.56 139 LYS A C 1
ATOM 1063 O O . LYS A 1 139 ? -4.390 -2.826 7.540 1.00 97.56 139 LYS A O 1
ATOM 1068 N N . GLN A 1 140 ? -4.336 -2.267 9.715 1.00 97.19 140 GLN A N 1
ATOM 1069 C CA . GLN A 1 140 ? -5.785 -2.413 9.927 1.00 97.19 140 GLN A CA 1
ATOM 1070 C C . GLN A 1 140 ? -6.580 -1.445 9.063 1.00 97.19 140 GLN A C 1
ATOM 1072 O O . GLN A 1 140 ? -7.588 -1.828 8.475 1.00 97.19 140 GLN A O 1
ATOM 1077 N N . ARG A 1 141 ? -6.120 -0.198 8.951 1.00 97.50 141 ARG A N 1
ATOM 1078 C CA . ARG A 1 141 ? -6.774 0.825 8.134 1.00 97.50 141 ARG A CA 1
ATOM 1079 C C . ARG A 1 141 ? -6.711 0.511 6.641 1.00 97.50 141 ARG A C 1
ATOM 1081 O O . ARG A 1 141 ? -7.672 0.824 5.938 1.00 97.50 141 ARG A O 1
ATOM 1088 N N . VAL A 1 142 ? -5.634 -0.107 6.148 1.00 98.25 142 VAL A N 1
ATOM 1089 C CA . VAL A 1 142 ? -5.552 -0.605 4.762 1.00 98.25 142 VAL A CA 1
ATOM 1090 C C . VAL A 1 142 ? -6.602 -1.693 4.535 1.00 98.25 142 VAL A C 1
ATOM 1092 O O . VAL A 1 142 ? -7.440 -1.534 3.650 1.00 98.25 142 VAL A O 1
ATOM 1095 N N . LEU A 1 143 ? -6.640 -2.734 5.377 1.00 98.56 143 LEU A N 1
ATOM 1096 C CA . LEU A 1 143 ? -7.629 -3.814 5.259 1.00 98.56 143 LEU A CA 1
ATOM 1097 C C . LEU A 1 143 ? -9.073 -3.303 5.391 1.00 98.56 143 LEU A C 1
ATOM 1099 O O . LEU A 1 143 ? -9.948 -3.681 4.614 1.00 98.56 143 LEU A O 1
ATOM 1103 N N . GLN A 1 144 ? -9.332 -2.413 6.350 1.00 98.06 144 GLN A N 1
ATOM 1104 C CA . GLN A 1 144 ? -10.638 -1.779 6.530 1.00 98.06 144 GLN A CA 1
ATOM 1105 C C . GLN A 1 144 ? -11.051 -1.009 5.272 1.00 98.06 144 GLN A C 1
ATOM 1107 O O . GLN A 1 144 ? -12.179 -1.154 4.808 1.00 98.06 144 GLN A O 1
ATOM 1112 N N . SER A 1 145 ? -10.138 -0.221 4.697 1.00 98.44 145 SER A N 1
ATOM 1113 C CA . SER A 1 145 ? -10.414 0.541 3.476 1.00 98.44 145 SER A CA 1
ATOM 1114 C C . SER A 1 145 ? -10.689 -0.376 2.287 1.00 98.44 145 SER A C 1
ATOM 1116 O O . SER A 1 145 ? -11.605 -0.106 1.518 1.00 98.44 145 SER A O 1
ATOM 1118 N N . ALA A 1 146 ? -9.952 -1.483 2.176 1.00 98.44 146 ALA A N 1
ATOM 1119 C CA . ALA A 1 146 ? -10.154 -2.489 1.142 1.00 98.44 146 ALA A CA 1
ATOM 1120 C C . ALA A 1 146 ? -11.554 -3.120 1.237 1.00 98.44 146 ALA A C 1
ATOM 1122 O O . ALA A 1 146 ? -12.286 -3.165 0.251 1.00 98.44 146 ALA A O 1
ATOM 1123 N N . LYS A 1 147 ? -11.977 -3.510 2.448 1.00 98.50 147 LYS A N 1
ATOM 1124 C CA . LYS A 1 147 ? -13.331 -4.029 2.710 1.00 98.50 147 LYS A CA 1
ATOM 1125 C C . LYS A 1 147 ? -14.418 -2.997 2.392 1.00 98.50 147 LYS A C 1
ATOM 1127 O O . LYS A 1 147 ? -15.419 -3.348 1.777 1.00 98.50 147 LYS A O 1
ATOM 1132 N N . ILE A 1 148 ? -14.229 -1.733 2.785 1.00 97.88 148 ILE A N 1
ATOM 1133 C CA . ILE A 1 148 ? -15.174 -0.646 2.475 1.00 97.88 148 ILE A CA 1
ATOM 1134 C C . ILE A 1 148 ? -15.303 -0.464 0.959 1.00 97.88 148 ILE A C 1
ATOM 1136 O O . ILE A 1 148 ? -16.421 -0.404 0.455 1.00 97.88 148 ILE A O 1
ATOM 1140 N N . ALA A 1 149 ? -14.179 -0.413 0.238 1.00 97.50 149 ALA A N 1
ATOM 1141 C CA . ALA A 1 149 ? -14.160 -0.231 -1.210 1.00 97.50 149 ALA A CA 1
ATOM 1142 C C . ALA A 1 149 ? -14.882 -1.378 -1.932 1.00 97.50 149 ALA A C 1
ATOM 1144 O O . ALA A 1 149 ? -15.799 -1.127 -2.706 1.00 97.50 149 ALA A O 1
ATOM 1145 N N . VAL A 1 150 ? -14.540 -2.631 -1.617 1.00 98.31 150 VAL A N 1
ATOM 1146 C CA . VAL A 1 150 ? -15.165 -3.812 -2.236 1.00 98.31 150 VAL A CA 1
ATOM 1147 C C . VAL A 1 150 ? -16.661 -3.891 -1.930 1.00 98.31 150 VAL A C 1
ATOM 1149 O O . VAL A 1 150 ? -17.462 -4.167 -2.823 1.00 98.31 150 VAL A O 1
ATOM 1152 N N . LYS A 1 151 ? -17.066 -3.573 -0.694 1.00 97.62 151 LYS A N 1
ATOM 1153 C CA . LYS A 1 151 ? -18.485 -3.510 -0.327 1.00 97.62 151 LYS A CA 1
ATOM 1154 C C . LYS A 1 151 ? -19.228 -2.440 -1.130 1.00 97.62 151 LYS A C 1
ATOM 1156 O O . LYS A 1 151 ? -20.327 -2.702 -1.607 1.00 97.62 151 LYS A O 1
ATOM 1161 N N . ALA A 1 152 ? -18.639 -1.254 -1.287 1.00 96.12 152 ALA A N 1
ATOM 1162 C CA . ALA A 1 152 ? -19.238 -0.156 -2.048 1.00 96.12 152 ALA A CA 1
ATOM 1163 C C . ALA A 1 152 ? -19.391 -0.477 -3.546 1.00 96.12 152 ALA A C 1
ATOM 1165 O O . ALA A 1 152 ? -20.276 0.072 -4.192 1.00 96.12 152 ALA A O 1
ATOM 1166 N N . MET A 1 153 ? -18.580 -1.395 -4.083 1.00 96.19 153 MET A N 1
ATOM 1167 C CA . MET A 1 153 ? -18.708 -1.910 -5.453 1.00 96.19 153 MET A CA 1
ATOM 1168 C C . MET A 1 153 ? -19.830 -2.953 -5.618 1.00 96.19 153 MET A C 1
ATOM 1170 O O . MET A 1 153 ? -20.059 -3.412 -6.732 1.00 96.19 153 MET A O 1
ATOM 1174 N N . GLY A 1 154 ? -20.516 -3.351 -4.538 1.00 97.50 154 GLY A N 1
ATOM 1175 C CA . GLY A 1 154 ? -21.641 -4.296 -4.577 1.00 97.50 154 GLY A CA 1
ATOM 1176 C C . GLY A 1 154 ? -21.270 -5.771 -4.393 1.00 97.50 154 GLY A C 1
ATOM 1177 O O . GLY A 1 154 ? -22.144 -6.631 -4.440 1.00 97.50 154 GLY A O 1
ATOM 1178 N N . TYR A 1 155 ? -20.002 -6.090 -4.134 1.00 97.81 155 TYR A N 1
ATOM 1179 C CA . TYR A 1 155 ? -19.547 -7.472 -3.981 1.00 97.81 155 TYR A CA 1
ATOM 1180 C C . TYR A 1 155 ? -19.674 -7.914 -2.526 1.00 97.81 155 TYR A C 1
ATOM 1182 O O . TYR A 1 155 ? -18.682 -7.903 -1.812 1.00 97.81 155 TYR A O 1
ATOM 1190 N N . ALA A 1 156 ? -20.875 -8.262 -2.061 1.00 94.56 156 ALA A N 1
ATOM 1191 C CA . ALA A 1 156 ? -21.127 -8.587 -0.649 1.00 94.56 156 ALA A CA 1
ATOM 1192 C C . ALA A 1 156 ? -20.436 -9.879 -0.163 1.00 94.56 156 ALA A C 1
ATOM 1194 O O . ALA A 1 156 ? -20.015 -9.942 0.991 1.00 94.56 156 ALA A O 1
ATOM 1195 N N . ASP A 1 157 ? -20.253 -10.859 -1.053 1.00 97.12 157 ASP A N 1
ATOM 1196 C CA . ASP A 1 157 ? -19.730 -12.196 -0.721 1.00 97.12 157 ASP A CA 1
ATOM 1197 C C . ASP A 1 157 ? -18.244 -12.377 -1.073 1.00 97.12 157 ASP A C 1
ATOM 1199 O O . ASP A 1 157 ? -17.712 -13.487 -1.106 1.00 97.12 157 ASP A O 1
ATOM 1203 N N . HIS A 1 158 ? -17.539 -11.281 -1.361 1.00 98.62 158 HIS A N 1
ATOM 1204 C CA . HIS A 1 158 ? -16.138 -11.339 -1.757 1.00 98.62 158 HIS A CA 1
ATOM 1205 C C . HIS A 1 158 ? -15.233 -11.852 -0.625 1.00 98.62 158 HIS A C 1
ATOM 1207 O O . HIS A 1 158 ? -15.341 -11.440 0.532 1.00 98.62 158 HIS A O 1
ATOM 1213 N N . SER A 1 159 ? -14.244 -12.679 -0.970 1.00 98.50 159 SER A N 1
ATOM 1214 C CA . SER A 1 159 ? -13.333 -13.318 -0.004 1.00 98.50 159 SER A CA 1
ATOM 1215 C C . SER A 1 159 ? -12.557 -12.335 0.887 1.00 98.50 159 SER A C 1
ATOM 1217 O O . SER A 1 159 ? -12.106 -12.700 1.972 1.00 98.50 159 SER A O 1
ATOM 1219 N N . ILE A 1 160 ? -12.457 -11.060 0.494 1.00 98.56 160 ILE A N 1
ATOM 1220 C CA . ILE A 1 160 ? -11.792 -10.022 1.295 1.00 98.56 160 ILE A CA 1
ATOM 1221 C C . ILE A 1 160 ? -12.428 -9.827 2.667 1.00 98.56 160 ILE A C 1
ATOM 1223 O O . ILE A 1 160 ? -11.735 -9.427 3.598 1.00 98.56 160 ILE A O 1
ATOM 1227 N N . PHE A 1 161 ? -13.719 -10.125 2.846 1.00 98.44 161 PHE A N 1
ATOM 1228 C CA . PHE A 1 161 ? -14.356 -9.977 4.156 1.00 98.44 161 PHE A CA 1
ATOM 1229 C C . PHE A 1 161 ? -13.881 -11.019 5.170 1.00 98.44 161 PHE A C 1
ATOM 1231 O O . PHE A 1 161 ? -13.868 -10.709 6.365 1.00 98.44 161 PHE A O 1
ATOM 1238 N N . ALA A 1 162 ? -13.401 -12.177 4.704 1.00 98.25 162 ALA A N 1
ATOM 1239 C CA . ALA A 1 162 ? -12.804 -13.218 5.538 1.00 98.25 162 ALA A CA 1
ATOM 1240 C C . ALA A 1 162 ? -11.373 -12.879 5.995 1.00 98.25 162 ALA A C 1
ATOM 1242 O O . ALA A 1 162 ? -10.885 -13.457 6.968 1.00 98.25 162 ALA A O 1
ATOM 1243 N N . GLU A 1 163 ? -10.709 -11.922 5.339 1.00 98.38 163 GLU A N 1
ATOM 1244 C CA . GLU A 1 163 ? -9.344 -11.531 5.681 1.00 98.38 163 GLU A CA 1
ATOM 1245 C C . GLU A 1 163 ? -9.253 -10.910 7.079 1.00 98.38 163 GLU A C 1
ATOM 1247 O O . GLU A 1 163 ? -10.094 -10.109 7.511 1.00 98.38 163 GLU A O 1
ATOM 1252 N N . LYS A 1 164 ? -8.174 -11.269 7.770 1.00 96.06 164 LYS A N 1
ATOM 1253 C CA . LYS A 1 164 ? -7.774 -10.793 9.096 1.00 96.06 164 LYS A CA 1
ATOM 1254 C C . LYS A 1 164 ? -6.300 -10.393 9.039 1.00 96.06 164 LYS A C 1
ATOM 1256 O O . LYS A 1 164 ? -5.606 -10.785 8.097 1.00 96.06 164 LYS A O 1
ATOM 1261 N N . LEU A 1 165 ? -5.864 -9.596 10.012 1.00 92.25 165 LEU A N 1
ATOM 1262 C CA . LEU A 1 165 ? -4.444 -9.291 10.190 1.00 92.25 165 LEU A CA 1
ATOM 1263 C C . LEU A 1 165 ? -3.633 -10.541 10.510 1.00 92.25 165 LEU A C 1
ATOM 1265 O O . LEU A 1 165 ? -4.184 -11.408 11.226 1.00 92.25 165 LEU A O 1
#

Sequence (165 aa):
MTEVDSVWANRKDAPSATLKLLKDPTTQLLPGLTAVICGGHFPGSMVLHSAPPNTSLPTLFVADTIFAVASSKNPDPGKRKDTMSYQFLWSIPNMIPLPPDTVMQIWKALKPFEFKATYGVMAKISNVFEKPGQTLSLKQRVLQSAKIAVKAMGYADHSIFAEKL

Radius of gyration: 16.45 Å; chains: 1; bounding box: 49×30×44 Å

InterPro domains:
  IPR036866 Ribonuclease Z/Hydroxyacylglutathione hydrolase-like [SSF56281] (7-103)

Foldseek 3Di:
DAPVCVVVDDPPPPPPDDDDHDHDQWDDPDVQWIWGQQAQLHNRQIKIWGDPPVDPFTEIARALQKFAAQLLPDDAPVRDLLDAGIARANDPVVRHGTALVSLVSNLVRCVVGDGQWYHYPDRVGGIHGDDPRHPDGVNRRSLSNSVSVNVVVVNPPDCSVVDDD

Organism: NCBI:txid1182541

Secondary structure (DSSP, 8-state):
-BSTTGGG---TT-TT---PPB-SSEEEEETTEEEEE--SSSTT-EEEEE-TTT-SS-EEEEETTSEE-GGGGS-SSS--TT--SEE-EEETTTTEEPPHHHHHHHHHHHTT---SEEEESSHHHH-EE--TT-SS-HHHHHHHHHHHHHHHTT-TT-GGGG---

pLDDT: mean 94.77, std 3.71, range [84.62, 98.69]